Protein AF-A0A645AUM1-F1 (afdb_monomer_lite)

Foldseek 3Di:
DLVVLVVVLPDPDQDEAEDEDAPPPDDLVCLVVVLVSNAAAQEYEYEWDDQPPDPDVVSVPRPGDDPVRSVSSQVSNCNRYNYYYYHD

Secondary structure (DSSP, 8-state):
-HHHHHHHHTSSS---EEEEE-TTT--GGGHHHHHHHTTTBS-EEEEEP-TTS-SSGGGTSS----HHHHHHHHHHHGGGBS-EEEE-

Organism: NCBI:txid1076179

Radius of gyration: 13.98 Å; chains: 1; bounding box: 34×25×34 Å

pLDDT: mean 79.01, std 15.05, range [49.06, 95.69]

Sequence (88 aa):
MEKSISLLLGSNIPFEFRTTLVPGIHGLEDAPGIGDMIRGAPLYVLQRFRPGNTLDPAFAETSSLPAWFAEAFRERVLPFAKEVRIRG

Structure (mmCIF, N/CA/C/O backbone):
data_AF-A0A645AUM1-F1
#
_entry.id   AF-A0A645AUM1-F1
#
loop_
_atom_site.group_PDB
_atom_site.id
_atom_site.type_symbol
_atom_site.label_atom_id
_atom_site.label_alt_id
_atom_site.label_comp_id
_atom_site.label_asym_id
_atom_site.label_entity_id
_atom_site.label_seq_id
_atom_site.pdbx_PDB_ins_code
_atom_site.Cartn_x
_atom_site.Cartn_y
_atom_site.Cartn_z
_atom_site.occupancy
_atom_site.B_iso_or_equiv
_atom_site.auth_seq_id
_atom_site.auth_comp_id
_atom_site.auth_asym_id
_atom_site.auth_atom_id
_atom_site.pdbx_PDB_model_num
ATOM 1 N N . MET A 1 1 ? -0.485 -18.537 7.823 1.00 52.03 1 MET A N 1
ATOM 2 C CA . MET A 1 1 ? -0.526 -17.062 7.941 1.00 52.03 1 MET A CA 1
ATOM 3 C C . MET A 1 1 ? -1.817 -16.550 8.574 1.00 52.03 1 MET A C 1
ATOM 5 O O . MET A 1 1 ? -1.757 -15.575 9.306 1.00 52.03 1 MET A O 1
ATOM 9 N N . GLU A 1 2 ? -2.953 -17.223 8.379 1.00 56.59 2 GLU A N 1
ATOM 10 C CA . GLU A 1 2 ? -4.266 -16.773 8.880 1.00 56.59 2 GLU A CA 1
ATOM 11 C C . GLU A 1 2 ? -4.348 -16.588 10.407 1.00 56.59 2 GLU A C 1
ATOM 13 O O . GLU A 1 2 ? -4.903 -15.598 10.873 1.00 56.59 2 GLU A O 1
ATOM 18 N N . LYS A 1 3 ? -3.718 -17.466 11.206 1.00 61.16 3 LYS A N 1
ATOM 19 C CA . LYS A 1 3 ? -3.792 -17.400 12.682 1.00 61.16 3 LYS A CA 1
ATOM 20 C C . LYS A 1 3 ? -3.270 -16.083 13.272 1.00 61.16 3 LYS A C 1
ATOM 22 O O . LYS A 1 3 ? -3.855 -15.572 14.221 1.00 61.16 3 LYS A O 1
ATOM 27 N N . SER A 1 4 ? -2.194 -15.526 12.714 1.00 62.28 4 SER A N 1
ATOM 28 C CA . SER A 1 4 ? -1.596 -14.276 13.207 1.00 62.28 4 SER A CA 1
ATOM 29 C C . SER A 1 4 ? -2.433 -13.049 12.832 1.00 62.28 4 SER A C 1
ATOM 31 O O . SER A 1 4 ? -2.499 -12.095 13.600 1.00 62.28 4 SER A O 1
ATOM 33 N N . ILE A 1 5 ? -3.107 -13.098 11.678 1.00 63.97 5 ILE A N 1
ATOM 34 C CA . ILE A 1 5 ? -3.997 -12.036 11.188 1.00 63.97 5 ILE A CA 1
ATOM 35 C C . ILE A 1 5 ? -5.258 -11.965 12.059 1.00 63.97 5 ILE A C 1
ATOM 37 O O . ILE A 1 5 ? -5.608 -10.890 12.546 1.00 63.97 5 ILE A O 1
ATOM 41 N N . SER A 1 6 ? -5.895 -13.109 12.336 1.00 64.38 6 SER A N 1
ATOM 42 C CA . SER A 1 6 ? -7.099 -13.166 13.177 1.00 64.38 6 SER A CA 1
ATOM 43 C C . SER A 1 6 ? -6.841 -12.741 14.628 1.00 64.38 6 SER A C 1
ATOM 45 O O . SER A 1 6 ? -7.697 -12.101 15.235 1.00 64.38 6 SER A O 1
ATOM 47 N N . LEU A 1 7 ? -5.659 -13.050 15.177 1.00 68.44 7 LEU A N 1
ATOM 48 C CA . LEU A 1 7 ? -5.246 -12.622 16.521 1.00 68.44 7 LEU A CA 1
ATOM 49 C C . LEU A 1 7 ? -5.165 -11.098 16.647 1.00 68.44 7 LEU A C 1
ATOM 51 O O . LEU A 1 7 ? -5.645 -10.541 17.630 1.00 68.44 7 LEU A O 1
ATOM 55 N N . LEU A 1 8 ? -4.582 -10.425 15.653 1.00 62.09 8 LEU A N 1
ATOM 56 C CA . LEU A 1 8 ? -4.456 -8.969 15.661 1.00 62.09 8 LEU A CA 1
ATOM 57 C C . LEU A 1 8 ? -5.814 -8.286 15.482 1.00 62.09 8 LEU A C 1
ATOM 59 O O . LEU A 1 8 ? -6.130 -7.383 16.252 1.00 62.09 8 LEU A O 1
ATOM 63 N N . LEU A 1 9 ? -6.643 -8.767 14.547 1.00 64.38 9 LEU A N 1
ATOM 64 C CA . LEU A 1 9 ? -7.981 -8.217 14.287 1.00 64.38 9 LEU A CA 1
ATOM 65 C C . LEU A 1 9 ? -8.927 -8.315 15.496 1.00 64.38 9 LEU A C 1
ATOM 67 O O . LEU A 1 9 ? -9.794 -7.459 15.653 1.00 64.38 9 LEU A O 1
ATOM 71 N N . GLY A 1 10 ? -8.765 -9.334 16.348 1.00 64.31 10 GLY A N 1
ATOM 72 C CA . GLY A 1 10 ? -9.519 -9.492 17.598 1.00 64.31 10 GLY A CA 1
ATOM 73 C C . GLY A 1 10 ? -8.894 -8.808 18.821 1.00 64.31 10 GLY A C 1
ATOM 74 O O . GLY A 1 10 ? -9.492 -8.823 19.897 1.00 64.31 10 GLY A O 1
ATOM 75 N N . SER A 1 11 ? -7.697 -8.231 18.689 1.00 67.81 11 SER A N 1
ATOM 76 C CA . SER A 1 11 ? -6.993 -7.546 19.777 1.00 67.81 11 SER A CA 1
ATOM 77 C C . SER A 1 11 ? -7.241 -6.036 19.738 1.00 67.81 11 SER A C 1
ATOM 79 O O . SER A 1 11 ? -7.430 -5.454 18.675 1.00 67.81 11 SER A O 1
ATOM 81 N N . ASN A 1 12 ? -7.167 -5.366 20.890 1.00 70.38 12 ASN A N 1
ATOM 82 C CA . ASN A 1 12 ? -7.255 -3.902 20.962 1.00 70.38 12 ASN A CA 1
ATOM 83 C C . ASN A 1 12 ? -5.889 -3.215 20.740 1.00 70.38 12 ASN A C 1
ATOM 85 O O . ASN A 1 12 ? -5.673 -2.086 21.179 1.00 70.38 12 ASN A O 1
ATOM 89 N N . ILE A 1 13 ? -4.933 -3.926 20.133 1.00 78.31 13 ILE A N 1
ATOM 90 C CA . ILE A 1 13 ? -3.574 -3.438 19.900 1.00 78.31 13 ILE A CA 1
ATOM 91 C C . ILE A 1 13 ? -3.549 -2.725 18.543 1.00 78.31 13 ILE A C 1
ATOM 93 O O . ILE A 1 13 ? -4.004 -3.299 17.558 1.00 78.31 13 ILE A O 1
ATOM 97 N N . PRO A 1 14 ? -3.010 -1.500 18.444 1.00 77.06 14 PRO A N 1
ATOM 98 C CA . PRO A 1 14 ? -2.800 -0.852 17.155 1.00 77.06 14 PRO A CA 1
ATOM 99 C C . PRO A 1 14 ? -1.826 -1.654 16.280 1.00 77.06 14 PRO A C 1
ATOM 101 O O . PRO A 1 14 ? -0.713 -1.959 16.705 1.00 77.06 14 PRO A O 1
ATOM 104 N N . PHE A 1 15 ? -2.218 -1.961 15.044 1.00 83.31 15 PHE A N 1
ATOM 105 C CA . PHE A 1 15 ? -1.359 -2.622 14.061 1.00 83.31 15 PHE A CA 1
ATOM 106 C C . PHE A 1 15 ? -1.569 -2.028 12.665 1.00 83.31 15 PHE A C 1
ATOM 108 O O . PHE A 1 15 ? -2.597 -1.414 12.380 1.00 83.31 15 PHE A O 1
ATOM 115 N N . GLU A 1 16 ? -0.589 -2.224 11.788 1.00 88.56 16 GLU A N 1
ATOM 116 C CA . GLU A 1 16 ? -0.687 -1.897 10.367 1.00 88.56 16 GLU A CA 1
ATOM 117 C C . GLU A 1 16 ? -0.378 -3.141 9.534 1.00 88.56 16 GLU A C 1
ATOM 119 O O . GLU A 1 16 ? 0.517 -3.920 9.874 1.00 88.56 16 GLU A O 1
ATOM 124 N N . PHE A 1 17 ? -1.092 -3.316 8.423 1.00 90.75 17 PHE A N 1
ATOM 125 C CA . PHE A 1 17 ? -0.614 -4.175 7.344 1.00 90.75 17 PHE A CA 1
ATOM 126 C C . PHE A 1 17 ? 0.229 -3.351 6.385 1.00 90.75 17 PHE A C 1
ATOM 128 O O . PHE A 1 17 ? -0.017 -2.158 6.197 1.00 90.75 17 PHE A O 1
ATOM 135 N N . ARG A 1 18 ? 1.218 -3.982 5.752 1.00 92.06 18 ARG A N 1
ATOM 136 C CA . ARG A 1 18 ? 2.080 -3.311 4.783 1.00 92.06 18 ARG A CA 1
ATOM 137 C C . ARG A 1 18 ? 2.364 -4.200 3.586 1.00 92.06 18 ARG A C 1
ATOM 139 O O . ARG A 1 18 ? 2.710 -5.363 3.765 1.00 92.06 18 ARG A O 1
ATOM 146 N N . THR A 1 19 ? 2.312 -3.599 2.403 1.00 90.56 19 THR A N 1
ATOM 147 C CA . THR A 1 19 ? 2.736 -4.221 1.146 1.00 90.56 19 THR A CA 1
ATOM 148 C C . THR A 1 19 ? 3.749 -3.332 0.456 1.00 90.56 19 THR A C 1
ATOM 150 O O . THR A 1 19 ? 3.522 -2.134 0.294 1.00 90.56 19 THR A O 1
ATOM 153 N N . THR A 1 20 ? 4.870 -3.917 0.043 1.00 88.75 20 THR A N 1
ATOM 154 C CA . THR A 1 20 ? 5.864 -3.229 -0.783 1.00 88.75 20 THR A CA 1
ATOM 155 C C . THR A 1 20 ? 5.506 -3.427 -2.249 1.00 88.75 20 THR A C 1
ATOM 157 O O . THR A 1 20 ? 5.594 -4.536 -2.767 1.00 88.75 20 THR A O 1
ATOM 160 N N . LEU A 1 21 ? 5.114 -2.349 -2.924 1.00 86.94 21 LEU A N 1
ATOM 161 C CA . LEU A 1 21 ? 4.771 -2.361 -4.340 1.00 86.94 21 LEU A CA 1
ATOM 162 C C . LEU A 1 21 ? 6.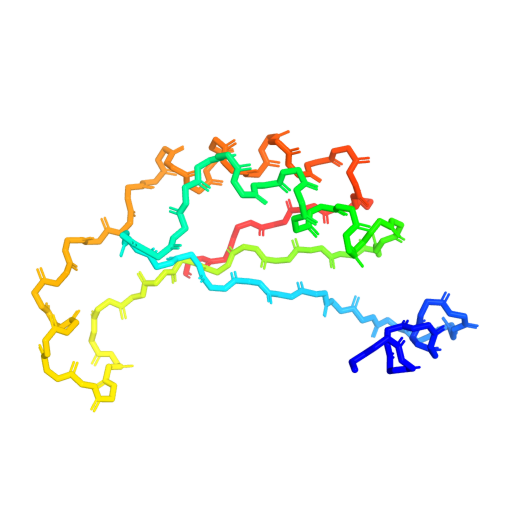052 -2.367 -5.180 1.00 86.94 21 LEU A C 1
ATOM 164 O O . LEU A 1 21 ? 6.732 -1.344 -5.306 1.00 86.94 21 LEU A O 1
ATOM 168 N N . VAL A 1 22 ? 6.369 -3.534 -5.738 1.00 82.38 22 VAL A N 1
ATOM 169 C CA . VAL A 1 22 ? 7.522 -3.759 -6.620 1.00 82.38 22 VAL A CA 1
ATOM 170 C C . VAL A 1 22 ? 7.039 -3.850 -8.074 1.00 82.38 22 VAL A C 1
ATOM 172 O O . VAL A 1 22 ? 6.127 -4.641 -8.344 1.00 82.38 22 VAL A O 1
ATOM 175 N N . PRO A 1 23 ? 7.625 -3.077 -9.009 1.00 71.38 23 PRO A N 1
ATOM 176 C CA . PRO A 1 23 ? 7.298 -3.166 -10.431 1.00 71.38 23 PRO A CA 1
ATOM 177 C C . PRO A 1 23 ? 7.471 -4.594 -10.965 1.00 71.38 23 PRO A C 1
ATOM 179 O O . PRO A 1 23 ? 8.457 -5.254 -10.653 1.00 71.38 23 PRO A O 1
ATOM 182 N N . GLY A 1 24 ? 6.510 -5.076 -11.755 1.00 73.12 24 GLY A N 1
ATOM 183 C CA . GLY A 1 24 ? 6.559 -6.408 -12.372 1.00 73.12 24 GLY A CA 1
ATOM 184 C C . GLY A 1 24 ? 6.180 -7.583 -11.460 1.00 73.12 24 GLY A C 1
ATOM 185 O O . GLY A 1 24 ? 5.998 -8.682 -11.970 1.00 73.12 24 GLY A O 1
ATOM 186 N N . ILE A 1 25 ? 6.022 -7.367 -10.147 1.00 75.38 25 ILE A N 1
ATOM 187 C CA . ILE A 1 25 ? 5.519 -8.388 -9.204 1.00 75.38 25 ILE A CA 1
ATOM 188 C C . ILE A 1 25 ? 4.033 -8.182 -8.906 1.00 75.38 25 ILE A C 1
ATOM 190 O O . ILE A 1 25 ? 3.308 -9.154 -8.743 1.00 75.38 25 ILE A O 1
ATOM 194 N N . HIS A 1 26 ? 3.596 -6.923 -8.820 1.00 79.94 26 HIS A N 1
ATOM 195 C CA . HIS A 1 26 ? 2.207 -6.577 -8.526 1.00 79.94 26 HIS A CA 1
ATOM 196 C C . HIS A 1 26 ? 1.583 -5.863 -9.722 1.00 79.94 26 HIS A C 1
ATOM 198 O O . HIS A 1 26 ? 2.139 -4.877 -10.218 1.00 79.94 26 HIS A O 1
ATOM 204 N N . GLY A 1 27 ? 0.412 -6.332 -10.133 1.00 85.56 27 GLY A N 1
ATOM 205 C CA . GLY A 1 27 ? -0.521 -5.638 -11.007 1.00 85.56 27 GLY A CA 1
ATOM 206 C C . GLY A 1 27 ? -1.613 -4.909 -10.215 1.00 85.56 27 GLY A C 1
ATOM 207 O O . GLY A 1 27 ? -1.759 -5.069 -9.002 1.00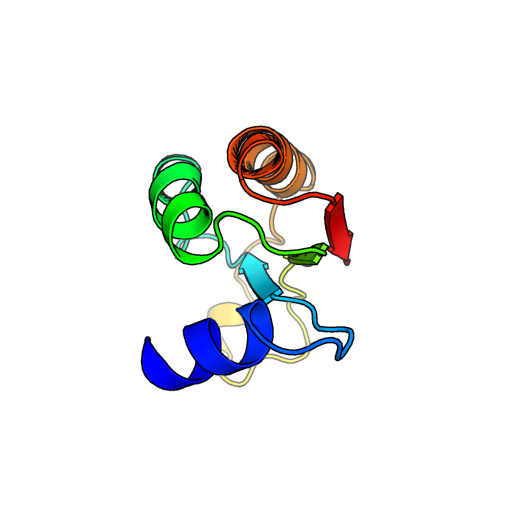 85.56 27 GLY A O 1
ATOM 208 N N . LEU A 1 28 ? -2.405 -4.075 -10.894 1.00 87.31 28 LEU A N 1
ATOM 209 C CA . LEU A 1 28 ? -3.576 -3.436 -10.270 1.00 87.31 28 LEU A CA 1
ATOM 210 C C . LEU A 1 28 ? -4.716 -4.438 -10.033 1.00 87.31 28 LEU A C 1
ATOM 212 O O . LEU A 1 28 ? -5.587 -4.203 -9.198 1.00 87.31 28 LEU A O 1
ATOM 216 N N . GLU A 1 29 ? -4.708 -5.537 -10.777 1.00 89.69 29 GLU A N 1
ATOM 217 C CA . GLU A 1 29 ? -5.599 -6.686 -10.675 1.00 89.69 29 GLU A CA 1
ATOM 218 C C . GLU A 1 29 ? -5.411 -7.488 -9.382 1.00 89.69 29 GLU A C 1
ATOM 220 O O . GLU A 1 29 ? -6.358 -8.131 -8.938 1.00 89.69 29 GLU A O 1
ATOM 225 N N . ASP A 1 30 ? -4.244 -7.396 -8.737 1.00 89.12 30 ASP A N 1
ATOM 226 C CA . AS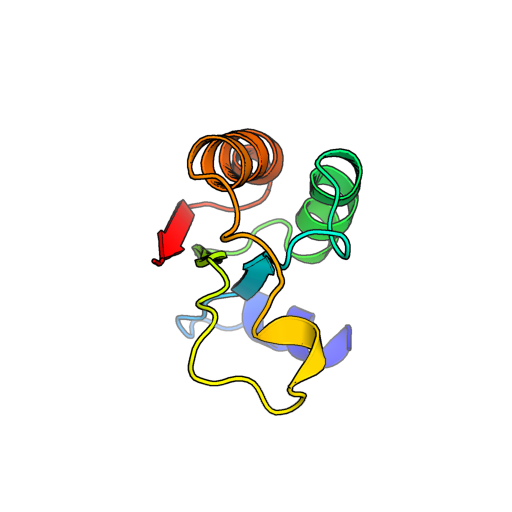P A 1 30 ? -3.970 -8.077 -7.465 1.00 89.12 30 ASP A CA 1
ATOM 227 C C . ASP A 1 30 ? -4.596 -7.345 -6.269 1.00 89.12 30 ASP A C 1
ATOM 229 O O . ASP A 1 30 ? -4.777 -7.917 -5.190 1.00 89.12 30 ASP A O 1
ATOM 233 N N . ALA A 1 31 ? -4.940 -6.063 -6.445 1.00 91.44 31 ALA A N 1
ATOM 234 C CA . ALA A 1 31 ? -5.431 -5.203 -5.375 1.00 91.44 31 ALA A CA 1
ATOM 235 C C . ALA A 1 31 ? -6.689 -5.750 -4.671 1.00 91.44 31 ALA A C 1
ATOM 237 O O . ALA A 1 31 ? -6.687 -5.761 -3.439 1.00 91.44 31 ALA A O 1
ATOM 238 N N . PRO A 1 32 ? -7.734 -6.246 -5.369 1.00 91.00 32 PRO A N 1
ATOM 239 C CA . PRO A 1 32 ? -8.904 -6.828 -4.713 1.00 91.00 32 PRO A CA 1
ATOM 240 C C . PRO A 1 32 ? -8.566 -8.064 -3.874 1.00 91.00 32 PRO A C 1
ATOM 242 O O . PRO A 1 32 ? -9.011 -8.155 -2.734 1.00 91.00 32 PRO A O 1
ATOM 245 N N . GLY A 1 33 ? -7.732 -8.973 -4.394 1.00 92.31 33 GLY A N 1
ATOM 246 C CA . GLY A 1 33 ? -7.344 -10.194 -3.681 1.00 92.31 33 GLY A CA 1
ATOM 247 C C . GLY A 1 33 ? -6.553 -9.894 -2.408 1.00 92.31 33 GLY A C 1
ATOM 248 O O . GLY A 1 33 ? -6.848 -10.435 -1.345 1.00 92.31 33 GLY A O 1
ATOM 249 N N . ILE A 1 34 ? -5.600 -8.960 -2.488 1.00 90.19 34 ILE A N 1
ATOM 250 C CA . ILE A 1 34 ? -4.855 -8.490 -1.314 1.00 90.19 34 ILE A CA 1
ATOM 251 C C . ILE A 1 34 ? -5.782 -7.749 -0.343 1.00 90.19 34 ILE A C 1
ATOM 253 O O . ILE A 1 34 ? -5.690 -7.954 0.866 1.00 90.19 34 ILE A O 1
ATOM 257 N N . GLY A 1 35 ? -6.686 -6.915 -0.862 1.00 90.62 35 GLY A N 1
ATOM 258 C CA . GLY A 1 35 ? -7.685 -6.194 -0.079 1.00 90.62 35 GLY A CA 1
ATOM 259 C C . GLY A 1 35 ? -8.568 -7.133 0.740 1.00 90.62 35 GLY A C 1
ATOM 260 O O . GLY A 1 35 ? -8.771 -6.899 1.931 1.00 90.62 35 GLY A O 1
ATOM 261 N N . ASP A 1 36 ? -9.043 -8.226 0.144 1.00 91.19 36 ASP A N 1
ATOM 262 C CA . ASP A 1 36 ? -9.858 -9.227 0.835 1.00 91.19 36 ASP A CA 1
ATOM 263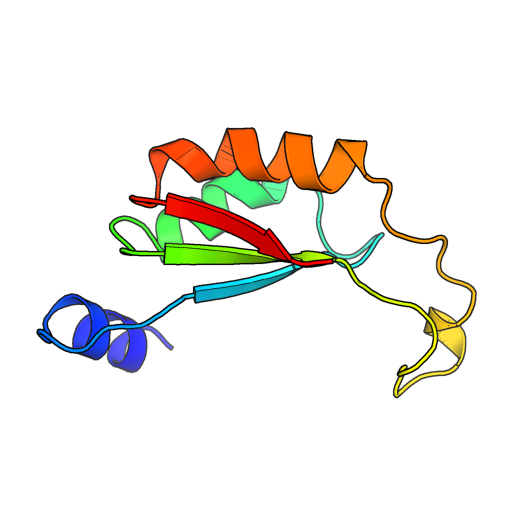 C C . ASP A 1 36 ? -9.121 -9.876 2.009 1.00 91.19 36 ASP A C 1
ATOM 265 O O . ASP A 1 36 ? -9.710 -10.056 3.077 1.00 91.19 36 ASP A O 1
ATOM 269 N N . MET A 1 37 ? -7.822 -10.152 1.863 1.00 87.00 37 MET A N 1
ATOM 270 C CA . MET A 1 37 ? -7.009 -10.748 2.932 1.00 87.00 37 MET A CA 1
ATOM 271 C C . MET A 1 37 ? -6.879 -9.850 4.168 1.00 87.00 37 MET A C 1
ATOM 273 O O . MET A 1 37 ? -6.719 -10.352 5.281 1.00 87.00 37 MET A O 1
ATOM 277 N N . ILE A 1 38 ? -6.923 -8.529 3.983 1.00 86.19 38 ILE A N 1
ATOM 278 C CA . ILE A 1 38 ? -6.738 -7.535 5.051 1.00 86.19 38 ILE A CA 1
ATOM 279 C C . ILE A 1 38 ? -8.041 -6.825 5.427 1.00 86.19 38 ILE A C 1
ATOM 281 O O . ILE A 1 38 ? -8.013 -5.793 6.102 1.00 86.19 38 ILE A O 1
ATOM 285 N N . ARG A 1 39 ? -9.186 -7.333 4.964 1.00 89.25 39 ARG A N 1
ATOM 286 C CA . ARG A 1 39 ? -10.478 -6.671 5.119 1.00 89.25 39 ARG A CA 1
ATOM 287 C C . ARG A 1 39 ? -10.764 -6.340 6.587 1.00 89.25 39 ARG A C 1
ATOM 289 O O . ARG A 1 39 ? -10.719 -7.201 7.460 1.00 89.25 39 ARG A O 1
ATOM 296 N N . GLY A 1 40 ? -11.094 -5.078 6.850 1.00 85.75 40 GLY A N 1
ATOM 297 C CA . GLY A 1 40 ? -11.357 -4.563 8.196 1.00 85.75 40 GLY A CA 1
ATOM 298 C C . GLY A 1 40 ? -10.112 -4.072 8.940 1.00 85.75 40 GLY A C 1
ATOM 299 O O . GLY A 1 40 ? -10.233 -3.630 10.085 1.00 85.75 40 GLY A O 1
ATOM 300 N N . ALA A 1 41 ? -8.936 -4.093 8.306 1.00 88.25 41 ALA A N 1
ATOM 301 C CA . ALA A 1 41 ? -7.719 -3.552 8.889 1.00 88.25 41 ALA A CA 1
ATOM 302 C C . ALA A 1 41 ? -7.875 -2.067 9.272 1.00 88.25 41 ALA A C 1
ATOM 304 O O . ALA A 1 41 ? -8.436 -1.279 8.500 1.00 88.25 41 ALA A O 1
ATOM 305 N N . PRO A 1 42 ? -7.351 -1.649 10.438 1.00 89.50 42 PRO A N 1
ATOM 306 C CA . PRO A 1 42 ? -7.390 -0.253 10.854 1.00 89.50 42 PRO A CA 1
ATOM 307 C C . PRO A 1 42 ? -6.487 0.633 9.987 1.00 89.50 42 PRO A C 1
ATOM 309 O O . PRO A 1 42 ? -6.844 1.775 9.720 1.00 89.50 42 PRO A O 1
ATOM 312 N N . LEU A 1 43 ? -5.352 0.107 9.518 1.00 92.56 43 LEU A N 1
ATOM 313 C CA . LEU A 1 43 ? -4.415 0.818 8.655 1.00 92.56 43 LEU A CA 1
ATOM 314 C C . LEU A 1 43 ? -3.735 -0.152 7.684 1.00 92.56 43 LEU A C 1
ATOM 316 O O . LEU A 1 43 ? -3.212 -1.193 8.092 1.00 92.56 43 LEU A O 1
ATOM 320 N N . TYR A 1 44 ? -3.694 0.232 6.410 1.00 94.81 44 TYR A N 1
ATOM 321 C CA . TYR A 1 44 ? -2.921 -0.437 5.374 1.00 94.81 44 TYR A CA 1
ATOM 322 C C . TYR A 1 44 ? -1.914 0.519 4.727 1.00 94.81 44 TYR A C 1
ATOM 324 O O . TYR A 1 44 ? -2.261 1.608 4.269 1.00 94.81 44 TYR A O 1
ATOM 332 N N . VAL A 1 45 ? -0.644 0.124 4.696 1.00 94.56 45 VAL A N 1
ATOM 333 C CA . VAL A 1 45 ? 0.458 0.931 4.170 1.00 94.56 45 VAL A CA 1
ATOM 334 C C . VAL A 1 45 ? 0.969 0.334 2.863 1.00 94.56 45 VAL A C 1
ATOM 336 O O . VAL A 1 45 ? 1.499 -0.775 2.827 1.00 94.56 45 VAL A O 1
ATOM 339 N N . LEU A 1 46 ? 0.866 1.105 1.786 1.00 92.88 46 LEU A N 1
ATOM 340 C CA . LEU A 1 46 ? 1.474 0.801 0.496 1.00 92.88 46 LEU A CA 1
ATOM 341 C C . LEU A 1 46 ? 2.860 1.437 0.451 1.00 92.88 46 LEU A C 1
ATOM 343 O O . LEU A 1 46 ? 3.002 2.651 0.305 1.00 92.88 46 LEU A O 1
ATOM 347 N N . GLN A 1 47 ? 3.893 0.622 0.612 1.00 89.25 47 GLN A N 1
ATOM 348 C CA . GLN A 1 47 ? 5.273 1.074 0.561 1.00 89.25 47 GLN A CA 1
ATOM 349 C C . GLN A 1 47 ? 5.767 1.066 -0.886 1.00 89.25 47 GLN A C 1
ATOM 351 O O . GLN A 1 47 ? 5.731 0.033 -1.553 1.00 89.25 47 GLN A O 1
ATOM 356 N N . ARG A 1 48 ? 6.259 2.203 -1.384 1.00 84.06 48 ARG A N 1
ATOM 357 C CA . ARG A 1 48 ? 6.894 2.253 -2.706 1.00 84.06 48 ARG A CA 1
ATOM 358 C C . ARG A 1 48 ? 8.264 1.591 -2.632 1.00 84.06 48 ARG A C 1
ATOM 360 O O . ARG A 1 48 ? 9.040 1.846 -1.711 1.00 84.06 48 ARG A O 1
ATOM 367 N N . PHE A 1 49 ? 8.570 0.749 -3.610 1.00 78.50 49 PHE A N 1
ATOM 368 C CA . PHE A 1 49 ? 9.908 0.198 -3.748 1.00 78.50 49 PHE A CA 1
ATOM 369 C C . PHE A 1 49 ? 10.923 1.307 -4.076 1.00 78.50 49 PHE A C 1
ATOM 371 O O . PHE A 1 49 ? 10.702 2.098 -4.996 1.00 78.50 49 PHE A O 1
ATOM 378 N N . ARG A 1 50 ? 12.027 1.366 -3.319 1.00 66.38 50 ARG A N 1
ATOM 379 C CA . ARG A 1 50 ? 13.155 2.277 -3.558 1.00 66.38 50 ARG A CA 1
ATOM 380 C C . ARG A 1 50 ? 14.357 1.470 -4.071 1.00 66.38 50 ARG A C 1
ATOM 382 O O . ARG A 1 50 ? 14.953 0.749 -3.267 1.00 66.38 50 ARG A O 1
ATOM 389 N N . PRO A 1 51 ? 14.737 1.585 -5.355 1.00 61.47 51 PRO A N 1
ATOM 390 C CA . PRO A 1 51 ? 15.975 0.988 -5.846 1.00 61.47 51 PRO A CA 1
ATOM 391 C C . PRO A 1 51 ? 17.165 1.699 -5.178 1.00 61.47 51 PRO A C 1
ATOM 393 O O . PRO A 1 51 ? 17.255 2.925 -5.205 1.00 61.47 51 PRO A O 1
ATOM 396 N N . GLY A 1 52 ? 18.021 0.944 -4.483 1.00 53.78 52 GLY A N 1
ATOM 397 C CA . GLY A 1 52 ? 19.163 1.481 -3.723 1.00 53.78 52 GLY A CA 1
ATOM 398 C C . GLY A 1 52 ? 19.524 0.679 -2.466 1.00 53.78 52 GLY A C 1
ATOM 399 O O . GLY A 1 52 ? 20.697 0.572 -2.137 1.00 53.78 52 GLY A O 1
ATOM 400 N N . ASN A 1 53 ? 18.538 0.054 -1.809 1.00 52.56 53 ASN A N 1
ATOM 401 C CA . ASN A 1 53 ? 18.727 -0.926 -0.724 1.00 52.56 53 ASN A CA 1
ATOM 402 C C . ASN A 1 53 ? 18.195 -2.298 -1.169 1.00 52.56 53 ASN A C 1
ATOM 404 O O . ASN A 1 53 ? 17.246 -2.842 -0.604 1.00 52.56 53 ASN A O 1
ATOM 408 N N . THR A 1 54 ? 18.756 -2.824 -2.251 1.00 51.94 54 THR A N 1
ATOM 409 C CA . THR A 1 54 ? 18.323 -4.077 -2.878 1.00 51.94 54 THR A CA 1
ATOM 410 C C . THR A 1 54 ? 19.289 -5.212 -2.562 1.00 51.94 54 THR A C 1
ATOM 412 O O . THR A 1 54 ? 20.491 -5.067 -2.745 1.00 51.94 54 THR A O 1
ATOM 415 N N . LEU A 1 55 ? 18.753 -6.346 -2.093 1.00 51.06 55 LEU A N 1
ATOM 416 C CA . LEU A 1 55 ? 19.515 -7.582 -1.841 1.00 51.06 55 LEU A CA 1
ATOM 417 C C . LEU A 1 55 ? 20.051 -8.220 -3.132 1.00 51.06 55 LEU A C 1
ATOM 419 O O . LEU A 1 55 ? 21.033 -8.953 -3.083 1.00 51.06 55 LEU A O 1
ATOM 423 N N . ASP A 1 56 ? 19.413 -7.937 -4.268 1.00 49.06 56 ASP A N 1
ATOM 424 C CA . ASP A 1 56 ? 19.777 -8.468 -5.577 1.00 49.06 56 ASP A CA 1
ATOM 425 C C . ASP A 1 56 ? 20.046 -7.303 -6.559 1.00 49.06 56 ASP A C 1
ATOM 427 O O . ASP A 1 56 ? 19.175 -6.437 -6.733 1.00 49.06 56 ASP A O 1
ATOM 431 N N . PRO A 1 57 ? 21.236 -7.252 -7.191 1.00 56.91 57 PRO A N 1
ATOM 432 C CA . PRO A 1 57 ? 21.600 -6.244 -8.186 1.00 56.91 57 PRO A CA 1
ATOM 433 C C . PRO A 1 57 ? 20.637 -6.145 -9.376 1.00 56.91 57 PRO A C 1
ATOM 435 O O . PRO A 1 57 ? 20.519 -5.069 -9.954 1.00 56.91 57 PRO A O 1
ATOM 438 N N . ALA A 1 58 ? 19.905 -7.211 -9.723 1.00 55.22 58 ALA A N 1
ATOM 439 C CA . ALA A 1 58 ? 18.932 -7.197 -10.820 1.00 55.22 58 ALA A CA 1
ATOM 440 C C . ALA A 1 58 ? 17.766 -6.219 -10.576 1.00 55.22 58 ALA A C 1
ATOM 442 O O . ALA A 1 58 ? 17.149 -5.721 -11.518 1.00 55.22 58 ALA A O 1
ATOM 443 N N . PHE A 1 59 ? 17.491 -5.879 -9.313 1.00 51.12 59 PHE A N 1
ATOM 444 C CA . PHE A 1 59 ? 16.480 -4.886 -8.952 1.00 51.12 59 PHE A CA 1
ATOM 445 C C . PHE A 1 59 ? 17.027 -3.455 -8.862 1.00 51.12 59 PHE A C 1
ATOM 447 O O . PHE A 1 59 ? 16.248 -2.520 -8.666 1.00 51.12 59 PHE A O 1
ATOM 454 N N . ALA A 1 60 ? 18.340 -3.259 -9.029 1.00 50.88 60 ALA A N 1
ATOM 455 C CA . ALA A 1 60 ? 18.942 -1.928 -9.095 1.00 50.88 60 ALA A CA 1
ATOM 456 C C . ALA A 1 60 ? 18.558 -1.186 -10.389 1.00 50.88 60 ALA A C 1
ATOM 458 O O . ALA A 1 60 ? 18.460 0.039 -10.379 1.00 50.88 60 ALA A O 1
ATOM 459 N N . GLU A 1 61 ? 18.277 -1.921 -11.472 1.00 50.44 61 GLU A N 1
ATOM 460 C CA . GLU A 1 61 ? 17.825 -1.370 -12.762 1.00 50.44 61 GLU A CA 1
ATOM 461 C C . GLU A 1 61 ? 16.298 -1.377 -12.936 1.00 50.44 61 GLU A C 1
ATOM 463 O O . GLU A 1 61 ? 15.779 -0.890 -13.942 1.00 50.44 61 GLU A O 1
ATOM 468 N N . THR A 1 62 ? 15.544 -1.900 -11.962 1.00 53.94 62 THR A N 1
ATOM 469 C CA . THR A 1 62 ? 14.081 -1.882 -12.037 1.00 53.94 62 THR A CA 1
ATOM 470 C C . THR A 1 62 ? 13.594 -0.440 -11.910 1.00 53.94 62 THR A C 1
ATOM 472 O O . THR A 1 62 ? 13.734 0.191 -10.861 1.00 53.94 62 THR A O 1
ATOM 475 N N . SER A 1 63 ? 13.015 0.085 -12.994 1.00 57.03 63 SER A N 1
ATOM 476 C CA . SER A 1 63 ? 12.455 1.435 -13.066 1.00 57.03 63 SER A CA 1
ATOM 477 C C . SER A 1 63 ? 11.554 1.708 -11.862 1.00 57.03 63 SER A C 1
ATOM 479 O O . SER A 1 63 ? 10.619 0.944 -11.622 1.00 57.03 63 SER A O 1
ATOM 481 N N . SER A 1 64 ? 11.825 2.784 -11.117 1.00 64.12 64 SER A N 1
ATOM 482 C CA . SER A 1 64 ? 11.034 3.212 -9.958 1.00 64.12 64 SER A CA 1
ATOM 483 C C . SER A 1 64 ? 9.533 3.066 -10.206 1.00 64.12 64 SER A C 1
ATOM 485 O O . SER A 1 64 ? 9.028 3.522 -11.233 1.00 64.12 64 SER A O 1
ATOM 487 N N . LEU A 1 65 ? 8.811 2.477 -9.247 1.00 72.56 65 LEU A N 1
ATOM 488 C CA . LEU A 1 65 ? 7.358 2.343 -9.332 1.00 72.56 65 LEU A CA 1
ATOM 489 C C . LEU A 1 65 ? 6.732 3.722 -9.606 1.00 72.56 65 LEU A C 1
ATOM 491 O O . LEU A 1 65 ? 6.930 4.640 -8.792 1.00 72.56 65 LEU A O 1
ATOM 495 N N . PRO A 1 66 ? 5.982 3.897 -10.709 1.00 79.44 66 PRO A N 1
ATOM 496 C CA . PRO A 1 66 ? 5.376 5.178 -11.023 1.00 79.44 66 PRO A CA 1
ATOM 497 C C . PRO A 1 66 ? 4.457 5.640 -9.893 1.00 79.44 66 PRO A C 1
ATOM 499 O O . PRO A 1 66 ? 3.725 4.839 -9.312 1.00 79.44 66 PRO A O 1
ATOM 502 N N . ALA A 1 67 ? 4.466 6.939 -9.585 1.00 80.88 67 ALA A N 1
ATOM 503 C CA . ALA A 1 67 ? 3.621 7.481 -8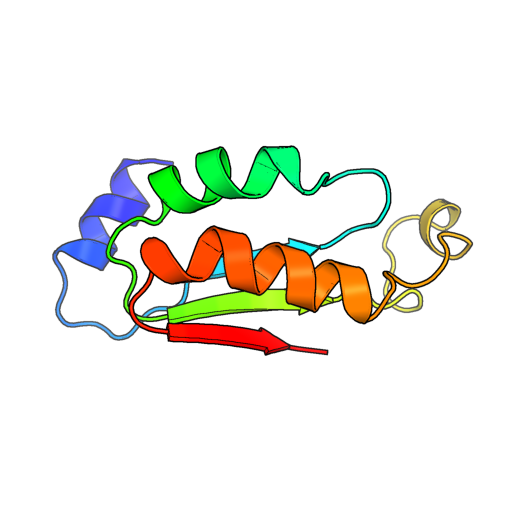.517 1.00 80.88 67 ALA A CA 1
ATOM 504 C C . ALA A 1 67 ? 2.131 7.186 -8.766 1.00 80.88 67 ALA A C 1
ATOM 506 O O . ALA A 1 67 ? 1.421 6.794 -7.843 1.00 80.88 67 ALA A O 1
ATOM 507 N N . TRP A 1 68 ? 1.695 7.269 -10.030 1.00 86.12 68 TRP A N 1
ATOM 508 C CA . TRP A 1 68 ? 0.321 6.961 -10.432 1.00 86.12 68 TRP A CA 1
ATOM 509 C C . TRP A 1 68 ? -0.091 5.524 -10.095 1.00 86.12 68 TRP A C 1
ATOM 511 O O . TRP A 1 68 ? -1.256 5.290 -9.792 1.00 86.12 68 TRP A O 1
ATOM 521 N N . PHE A 1 69 ? 0.842 4.566 -10.125 1.00 89.12 69 PHE A N 1
ATOM 522 C CA . PHE A 1 69 ? 0.526 3.166 -9.856 1.00 89.12 69 PHE A CA 1
ATOM 523 C C . PHE A 1 69 ? 0.163 2.972 -8.386 1.00 89.12 69 PHE A C 1
ATOM 525 O O . PHE A 1 69 ? -0.839 2.334 -8.081 1.00 89.12 69 PHE A O 1
ATOM 532 N N . ALA A 1 70 ? 0.944 3.561 -7.474 1.00 89.25 70 ALA A N 1
ATOM 533 C CA . ALA A 1 70 ? 0.666 3.480 -6.043 1.00 89.25 70 ALA A CA 1
ATOM 534 C C . ALA A 1 70 ? -0.693 4.107 -5.694 1.00 89.25 70 ALA A C 1
ATOM 536 O O . ALA A 1 70 ? -1.448 3.522 -4.921 1.00 89.25 70 ALA A O 1
ATOM 537 N N . GLU A 1 71 ? -1.030 5.244 -6.310 1.00 92.31 71 GLU A N 1
ATOM 538 C CA . GLU A 1 71 ? -2.342 5.881 -6.143 1.00 92.31 71 GLU A CA 1
ATOM 539 C C . GLU A 1 71 ? -3.473 5.021 -6.715 1.00 92.31 71 GLU A C 1
ATOM 541 O O . GLU A 1 71 ? -4.465 4.756 -6.041 1.00 92.31 71 GLU A O 1
ATOM 546 N N . ALA A 1 72 ? -3.308 4.494 -7.929 1.00 93.44 72 ALA A N 1
ATOM 547 C CA . ALA A 1 72 ? -4.300 3.620 -8.546 1.00 93.44 72 ALA A CA 1
ATOM 548 C C . ALA A 1 72 ? -4.530 2.332 -7.737 1.00 93.44 72 ALA A C 1
ATOM 550 O O . ALA A 1 72 ? -5.657 1.829 -7.680 1.00 93.44 72 ALA A O 1
ATOM 551 N N . PHE A 1 73 ? -3.479 1.797 -7.114 1.00 93.81 73 PHE A N 1
ATOM 552 C CA . PHE A 1 73 ? -3.570 0.651 -6.219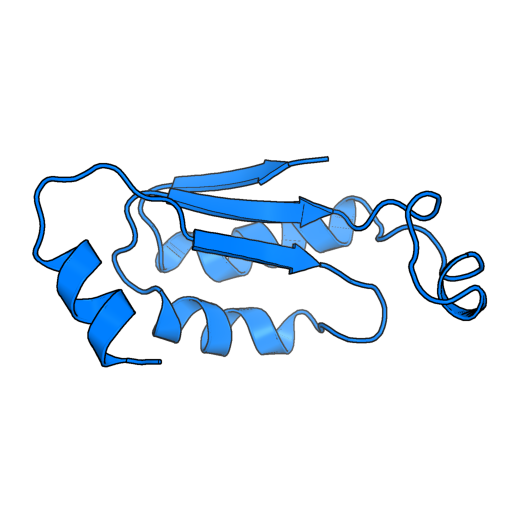 1.00 93.81 73 PHE A CA 1
ATOM 553 C C . PHE A 1 73 ? -4.296 1.034 -4.926 1.00 93.81 73 PHE A C 1
ATOM 555 O O . PHE A 1 73 ? -5.215 0.327 -4.518 1.00 93.81 73 PHE A O 1
ATOM 562 N N . ARG A 1 74 ? -3.944 2.180 -4.322 1.00 94.62 74 ARG A N 1
ATOM 563 C CA . ARG A 1 74 ? -4.602 2.733 -3.128 1.00 94.62 74 ARG A CA 1
ATOM 564 C C . ARG A 1 74 ? -6.108 2.835 -3.319 1.00 94.62 74 ARG A C 1
ATOM 566 O O . ARG A 1 74 ? -6.841 2.288 -2.503 1.00 94.62 74 ARG A O 1
ATOM 573 N N . GLU A 1 75 ? -6.563 3.455 -4.403 1.00 95.62 75 GLU A N 1
ATOM 574 C CA . GLU A 1 75 ? -7.996 3.628 -4.679 1.00 95.62 75 GLU A CA 1
ATOM 575 C C . GLU A 1 75 ? -8.751 2.291 -4.751 1.00 95.62 75 GLU A C 1
ATOM 577 O O . GLU A 1 75 ? -9.887 2.186 -4.294 1.00 95.62 75 GLU A O 1
ATOM 582 N N . ARG A 1 76 ? -8.101 1.232 -5.247 1.00 95.19 76 ARG A N 1
ATOM 583 C CA . ARG A 1 76 ? -8.693 -0.111 -5.324 1.00 95.19 76 ARG A CA 1
ATOM 584 C C . ARG A 1 76 ? -8.769 -0.816 -3.975 1.00 95.19 76 ARG A C 1
ATOM 586 O O . ARG A 1 76 ? -9.669 -1.626 -3.788 1.00 95.19 76 ARG A O 1
ATOM 593 N N . VAL A 1 77 ? -7.861 -0.522 -3.043 1.00 95.31 77 VAL A N 1
ATOM 594 C CA . VAL A 1 77 ? -7.841 -1.149 -1.708 1.00 95.31 77 VAL A CA 1
ATOM 595 C C . VAL A 1 77 ? -8.514 -0.310 -0.619 1.00 95.31 77 VAL A C 1
ATOM 597 O O . VAL A 1 77 ? -8.771 -0.829 0.465 1.00 95.31 77 VAL A O 1
ATOM 600 N N . LEU A 1 78 ? -8.847 0.958 -0.895 1.00 94.25 78 LEU A N 1
ATOM 601 C CA . LEU A 1 78 ? -9.571 1.841 0.029 1.00 94.25 78 LEU A CA 1
ATOM 602 C C . LEU A 1 78 ? -10.840 1.207 0.627 1.00 94.25 78 LEU A C 1
ATOM 604 O O . LEU A 1 78 ? -11.029 1.342 1.832 1.00 94.25 78 LEU A O 1
ATOM 608 N N . PRO A 1 79 ? -11.682 0.471 -0.128 1.00 95.69 79 PRO A N 1
ATOM 609 C CA . PRO A 1 79 ? -12.889 -0.141 0.437 1.00 95.69 79 PRO A CA 1
ATOM 610 C C . PRO A 1 79 ? -12.634 -1.250 1.473 1.00 95.69 79 PRO A C 1
ATOM 612 O O . PRO A 1 79 ? -13.577 -1.716 2.113 1.00 95.69 79 PRO A O 1
ATOM 615 N N . PHE A 1 80 ? -11.393 -1.723 1.614 1.00 93.81 80 PHE A N 1
ATOM 616 C CA . PHE A 1 80 ? -11.059 -2.901 2.414 1.00 93.81 80 PHE A CA 1
ATOM 617 C C . PHE A 1 80 ? -10.427 -2.558 3.770 1.00 93.81 80 PHE A C 1
ATOM 619 O O . PHE A 1 80 ? -10.457 -3.389 4.675 1.00 93.81 80 PHE A O 1
ATOM 626 N N . ALA A 1 81 ? -9.901 -1.347 3.952 1.00 93.12 81 ALA A N 1
ATOM 627 C CA . ALA A 1 81 ? -9.271 -0.900 5.195 1.00 93.12 81 ALA A CA 1
ATOM 628 C C . ALA A 1 81 ? -9.850 0.448 5.640 1.00 93.12 81 ALA A C 1
ATOM 630 O O . ALA A 1 81 ? -10.325 1.228 4.822 1.00 93.12 81 ALA A O 1
ATOM 631 N N . LYS A 1 82 ? -9.792 0.751 6.941 1.00 92.50 82 LYS A N 1
ATOM 632 C CA . LYS A 1 82 ? -10.279 2.043 7.462 1.00 92.50 82 LYS A CA 1
ATOM 633 C C . LYS A 1 82 ? -9.435 3.217 6.973 1.00 92.50 82 LYS A C 1
ATOM 635 O O . LYS A 1 82 ? -9.952 4.310 6.769 1.00 92.50 82 LYS A O 1
ATOM 640 N N . GLU A 1 83 ? -8.141 2.983 6.798 1.00 94.19 83 GLU A N 1
ATOM 641 C CA . GLU A 1 83 ? -7.201 3.964 6.286 1.00 94.19 83 GLU A CA 1
ATOM 642 C C . GLU A 1 83 ? -6.170 3.283 5.383 1.00 94.19 83 GLU A C 1
ATOM 644 O O . GLU A 1 83 ? -5.645 2.218 5.718 1.00 94.19 83 GLU A O 1
ATOM 649 N N . VAL A 1 84 ? -5.853 3.917 4.249 1.00 95.62 84 VAL A N 1
ATOM 650 C CA . VAL A 1 84 ? -4.781 3.476 3.348 1.00 95.62 84 VAL A CA 1
ATOM 651 C C . VAL A 1 84 ? -3.807 4.622 3.105 1.00 95.62 84 VAL A C 1
ATOM 653 O O . VAL A 1 84 ? -4.190 5.676 2.586 1.00 95.62 84 VAL A O 1
ATOM 656 N N . ARG A 1 85 ? -2.535 4.404 3.450 1.00 94.75 85 ARG A N 1
ATOM 657 C CA . ARG A 1 85 ? -1.447 5.376 3.275 1.00 94.75 85 ARG A CA 1
ATOM 658 C C . ARG A 1 85 ? -0.433 4.868 2.266 1.00 94.75 85 ARG A C 1
ATOM 660 O O . ARG A 1 85 ? -0.062 3.700 2.301 1.00 94.75 85 ARG A O 1
ATOM 667 N N . ILE A 1 86 ? 0.082 5.760 1.429 1.00 91.56 86 ILE A N 1
ATOM 668 C CA . ILE A 1 86 ? 1.262 5.475 0.612 1.00 91.56 86 ILE A CA 1
ATOM 669 C C . ILE A 1 86 ? 2.484 5.998 1.361 1.00 91.56 86 ILE A C 1
ATOM 671 O O . ILE A 1 86 ? 2.530 7.164 1.752 1.00 91.56 86 ILE A O 1
ATOM 675 N N . ARG A 1 87 ? 3.471 5.128 1.586 1.00 87.12 87 ARG A N 1
ATOM 676 C CA . ARG A 1 87 ? 4.747 5.485 2.206 1.00 87.12 87 ARG A CA 1
ATOM 677 C C . ARG A 1 87 ? 5.843 5.353 1.158 1.00 87.12 87 ARG A C 1
ATOM 679 O O . ARG A 1 87 ? 6.116 4.265 0.654 1.00 87.12 87 ARG A O 1
ATOM 686 N N . GLY A 1 88 ? 6.400 6.499 0.789 1.00 69.50 88 GLY A N 1
ATOM 687 C CA . GLY A 1 88 ? 7.536 6.620 -0.111 1.00 69.50 88 GLY A CA 1
ATOM 688 C C . GLY A 1 88 ? 8.796 6.607 0.693 1.00 69.50 88 GLY A C 1
ATOM 689 O O . GLY A 1 88 ? 8.929 7.436 1.614 1.00 69.50 88 GLY A O 1
#